Protein 4U1P (pdb70)

CATH classification: 3.30.505.10

B-factor: mean 24.25, std 16.2, range [8.23, 128.79]

Radius of gyration: 13.61 Å; Cα contacts (8 Å, |Δi|>4): 224; chains: 2; bounding box: 39×30×34 Å

Solvent-accessible surface area: 7155 Å² total

Structure (mmCIF, N/CA/C/O backbone):
data_4U1P
#
_entry.id   4U1P
#
_cell.length_a   39.248
_cell.length_b   39.248
_cell.length_c   145.199
_cell.angle_alpha   90.00
_cell.angle_beta   90.00
_cell.angle_gamma   90.00
#
_symmetry.space_group_name_H-M   'P 43 21 2'
#
loop_
_entity.id
_entity.type
_entity.pdbx_description
1 polymer 'Tyrosine-protein kinase Fyn'
2 polymer 'Middle T antigen'
3 non-polymer 'POLYETHYLENE GLYCOL (N=34)'
4 non-polymer 'SODIUM ION'
5 water water
#
loop_
_atom_site.group_PDB
_atom_site.id
_atom_site.type_symbol
_atom_site.label_atom_id
_atom_site.label_alt_id
_atom_site.label_comp_id
_atom_site.label_asym_id
_atom_site.label_entity_id
_atom_site.label_seq_id
_atom_site.pdbx_PDB_ins_code
_atom_site.Cartn_x
_atom_site.Cartn_y
_atom_site.Cartn_z
_atom_site.occupancy
_atom_site.B_iso_or_equiv
_atom_site.auth_seq_id
_atom_site.auth_comp_id
_atom_site.auth_asym_id
_atom_site.auth_atom_id
_atom_site.pdbx_PDB_model_num
ATOM 1 N N . HIS A 1 9 ? 35.525 5.172 42.392 0.50 30.10 9 HIS A N 1
ATOM 2 C CA . HIS A 1 9 ? 34.419 5.216 43.347 0.50 27.58 9 HIS A CA 1
ATOM 3 C C . HIS A 1 9 ? 33.043 5.082 42.689 0.50 27.54 9 HIS A C 1
ATOM 4 O O . HIS A 1 9 ? 32.606 5.987 41.987 0.50 21.10 9 HIS A O 1
ATOM 11 N N . HIS A 1 10 ? 32.345 3.974 42.928 0.50 29.43 10 HIS A N 1
ATOM 12 C CA . HIS A 1 10 ? 30.998 3.839 42.377 0.50 32.57 10 HIS A CA 1
ATOM 13 C C . HIS A 1 10 ? 30.018 4.730 43.130 0.50 35.04 10 HIS A C 1
ATOM 14 O O . HIS A 1 10 ? 29.884 4.628 44.351 0.50 46.90 10 HIS A O 1
ATOM 21 N N . SER A 1 11 ? 29.335 5.611 42.405 0.50 32.82 11 SER A N 1
ATOM 22 C CA . SER A 1 11 ? 28.302 6.449 43.009 0.50 34.56 11 SER A CA 1
ATOM 23 C C . SER A 1 11 ? 26.924 5.797 42.886 0.50 29.65 11 SER A C 1
ATOM 24 O O . SER A 1 11 ? 26.567 5.289 41.825 0.50 39.43 11 SER A O 1
ATOM 25 N N . SER A 1 12 ? 26.154 5.815 43.972 1.00 67.88 12 SER A N 1
ATOM 26 C CA . SER A 1 12 ? 24.812 5.233 43.982 1.00 61.24 12 SER A CA 1
ATOM 27 C C . SER A 1 12 ? 23.853 6.061 44.834 1.00 58.02 12 SER A C 1
ATOM 28 O O . SER A 1 12 ? 23.949 7.287 44.881 1.00 90.83 12 SER A O 1
ATOM 29 N N . MET A 1 21 ? 19.580 6.240 47.368 1.00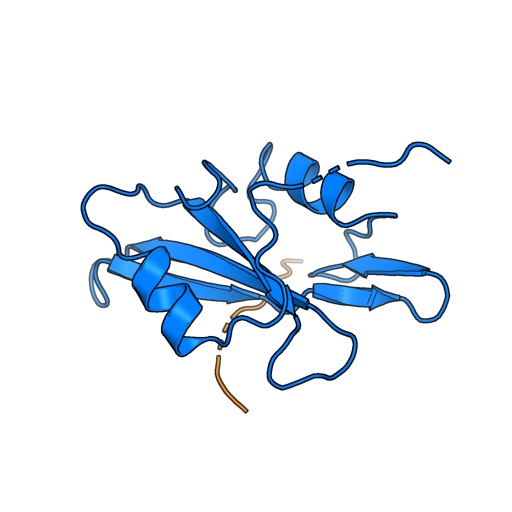 56.85 21 MET A N 1
ATOM 30 C CA . MET A 1 21 ? 19.047 4.999 47.920 1.00 41.56 21 MET A CA 1
ATOM 31 C C . MET A 1 21 ? 17.626 5.203 48.451 1.00 45.84 21 MET A C 1
ATOM 32 O O . MET A 1 21 ? 17.381 6.141 49.208 1.00 27.94 21 MET A O 1
ATOM 37 N N . GLU A 1 22 ? 16.704 4.321 48.054 1.00 25.90 22 GLU A N 1
ATOM 38 C CA . GLU A 1 22 ? 15.289 4.427 48.404 1.00 26.57 22 GLU A CA 1
ATOM 39 C C . GLU A 1 22 ? 15.086 4.487 49.909 1.00 24.15 22 GLU A C 1
ATOM 40 O O . GLU A 1 22 ? 14.163 5.135 50.398 1.00 26.93 22 GLU A O 1
ATOM 42 N N . TRP A 1 23 ? 15.977 3.834 50.649 1.00 18.49 23 TRP A N 1
ATOM 43 C CA . TRP A 1 23 ? 15.837 3.783 52.092 1.00 15.63 23 TRP A CA 1
ATOM 44 C C . TRP A 1 23 ? 16.481 4.969 52.809 1.00 12.67 23 TRP A C 1
ATOM 45 O O . TRP A 1 23 ? 16.325 5.067 54.018 1.00 12.79 23 TRP A O 1
ATOM 56 N N . TYR A 1 24 ? 17.156 5.860 52.081 1.00 14.31 24 TYR A N 1
ATOM 57 C CA . TYR A 1 24 ? 17.807 6.982 52.770 1.00 13.45 24 TYR A CA 1
ATOM 58 C C . TYR A 1 24 ? 16.947 8.255 52.724 1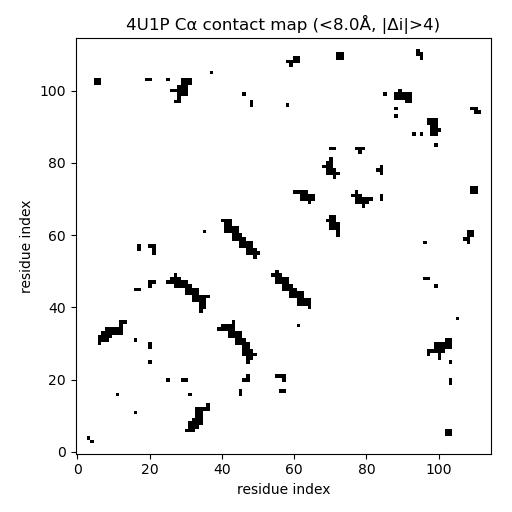.00 13.41 24 TYR A C 1
ATOM 59 O O . TYR A 1 24 ? 16.609 8.728 51.639 1.00 17.49 24 TYR A O 1
ATOM 68 N N . PHE A 1 25 ? 16.622 8.809 53.889 1.00 12.61 25 PHE A N 1
ATOM 69 C CA . PHE A 1 25 ? 15.663 9.911 53.997 1.00 13.04 25 PHE A CA 1
ATOM 70 C C . PHE A 1 25 ? 16.289 11.195 54.530 1.00 13.31 25 PHE A C 1
ATOM 71 O O . PHE A 1 25 ? 15.570 12.149 54.835 1.00 15.10 25 PHE A O 1
ATOM 79 N N . GLY A 1 26 ? 17.607 11.260 54.622 1.00 12.77 26 GLY A N 1
ATOM 80 C CA . GLY A 1 26 ? 18.243 12.532 54.925 1.00 13.31 26 GLY A CA 1
ATOM 81 C C . GLY A 1 26 ? 17.836 13.135 56.248 1.00 13.37 26 GLY A C 1
ATOM 82 O O . GLY A 1 26 ? 17.806 12.443 57.280 1.00 13.74 26 GLY A O 1
ATOM 83 N N . LYS A 1 27 ? 17.531 14.421 56.217 1.00 13.83 27 LYS A N 1
ATOM 84 C CA . LYS A 1 27 ? 17.103 15.163 57.403 1.00 17.01 27 LYS A CA 1
ATOM 85 C C . LYS A 1 27 ? 15.626 14.950 57.620 1.00 18.03 27 LYS A C 1
ATOM 86 O O . LYS A 1 27 ? 14.778 15.728 57.220 1.00 23.48 27 LYS A O 1
ATOM 92 N N . LEU A 1 28 ? 15.336 13.831 58.218 1.00 16.33 28 LEU A N 1
ATOM 93 C CA . LEU A 1 28 ? 14.012 13.444 58.605 1.00 18.23 28 LEU A CA 1
ATOM 94 C C . LEU A 1 28 ? 14.160 13.192 60.102 1.00 16.36 28 LEU A C 1
ATOM 95 O O . LEU A 1 28 ? 15.026 12.413 60.534 1.00 18.70 28 LEU A O 1
ATOM 100 N N . GLY A 1 29 ? 13.333 13.819 60.887 1.00 19.54 29 GLY A N 1
ATOM 101 C CA . GLY A 1 29 ? 13.339 13.618 62.301 1.00 17.36 29 GLY A CA 1
ATOM 102 C C . GLY A 1 29 ? 12.697 12.295 62.652 1.00 14.26 29 GLY A C 1
ATOM 103 O O . GLY A 1 29 ? 12.048 11.595 61.843 1.00 14.18 29 GLY A O 1
ATOM 104 N N . ARG A 1 30 ? 12.834 11.990 63.920 1.00 13.49 30 ARG A N 1
ATOM 105 C CA . ARG A 1 30 ? 12.291 10.759 64.458 1.00 14.35 30 ARG A CA 1
ATOM 106 C C . ARG A 1 30 ? 10.765 10.696 64.282 1.00 13.93 30 ARG A C 1
ATOM 107 O O . ARG A 1 30 ? 10.220 9.685 63.858 1.00 14.41 30 ARG A O 1
ATOM 115 N N . LYS A 1 31 ? 10.075 11.787 64.592 1.00 15.94 31 LYS A N 1
ATOM 116 C CA . LYS A 1 31 ? 8.614 11.776 64.563 1.00 18.36 31 LYS A CA 1
ATOM 117 C C . LYS A 1 31 ? 8.092 11.521 63.147 1.00 14.50 31 LYS A C 1
ATOM 118 O O . LYS A 1 31 ? 7.185 10.694 62.940 1.00 14.73 31 LYS A O 1
ATOM 120 N N . ASP A 1 32 ? 8.662 12.196 62.161 1.00 14.46 32 ASP A N 1
ATOM 121 C CA . ASP A 1 32 ? 8.196 12.041 60.801 1.00 16.51 32 ASP A CA 1
ATOM 122 C C . ASP A 1 32 ? 8.645 10.692 60.241 1.00 12.98 32 ASP A C 1
ATOM 123 O O . ASP A 1 32 ? 7.904 10.118 59.440 1.00 13.84 32 ASP A O 1
ATOM 128 N N . ALA A 1 33 ? 9.781 10.146 60.705 1.00 12.62 33 ALA A N 1
ATOM 129 C CA . ALA A 1 33 ? 10.180 8.792 60.339 1.00 11.79 33 ALA A CA 1
ATOM 130 C C . ALA A 1 33 ? 9.121 7.791 60.790 1.00 11.08 33 ALA A C 1
ATOM 131 O O . ALA A 1 33 ? 8.706 6.924 60.022 1.00 11.91 33 ALA A O 1
ATOM 133 N N . GLU A 1 34 ? 8.648 7.941 62.019 1.00 11.55 34 GLU A N 1
ATOM 134 C CA . GLU A 1 34 ? 7.641 7.013 62.536 1.00 11.61 34 GLU A CA 1
ATOM 135 C C . GLU A 1 34 ? 6.347 7.118 61.744 1.00 12.09 34 GLU A C 1
ATOM 136 O O . GLU A 1 34 ? 5.735 6.092 61.425 1.00 12.94 34 GLU A O 1
ATOM 142 N N . ARG A 1 35 ? 5.936 8.329 61.375 1.00 12.91 3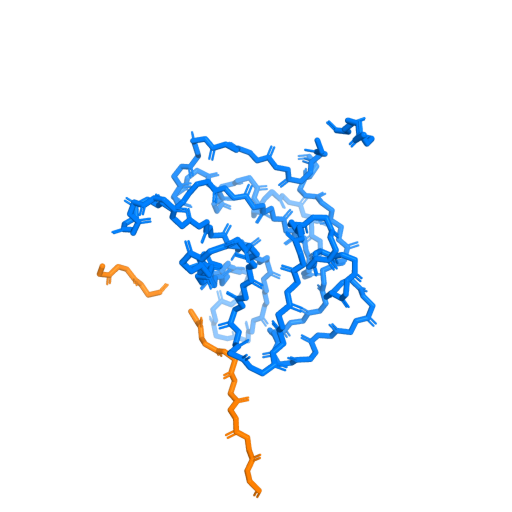5 ARG A N 1
ATOM 143 C CA . ARG A 1 35 ? 4.715 8.487 60.581 1.00 13.60 35 ARG A CA 1
ATOM 144 C C . ARG A 1 35 ? 4.845 7.755 59.248 1.00 13.99 35 ARG A C 1
ATOM 145 O O . ARG A 1 35 ? 3.885 7.125 58.805 1.00 15.29 35 ARG A O 1
ATOM 153 N N . GLN A 1 36 ? 5.995 7.809 58.595 1.00 14.10 36 GLN A N 1
ATOM 154 C CA . GLN A 1 36 ? 6.091 7.132 57.299 1.00 15.24 36 GLN A CA 1
ATOM 155 C C . GLN A 1 36 ? 6.133 5.598 57.474 1.00 12.45 36 GLN A C 1
ATOM 156 O O . GLN A 1 36 ? 5.472 4.866 56.723 1.00 13.87 36 GLN A O 1
ATOM 162 N N . LEU A 1 37 ? 6.838 5.099 58.469 1.00 11.32 37 LEU A N 1
ATOM 163 C CA . LEU A 1 37 ? 6.944 3.662 58.675 1.00 11.35 37 LEU A CA 1
ATOM 164 C C . LEU A 1 37 ? 5.619 3.050 59.113 1.00 12.01 37 LEU A C 1
ATOM 165 O O . LEU A 1 37 ? 5.345 1.869 58.810 1.00 12.14 37 LEU A O 1
ATOM 170 N N . LEU A 1 38 ? 4.830 3.800 59.873 1.00 11.33 38 LEU A N 1
ATOM 171 C CA . LEU A 1 38 ? 3.583 3.259 60.436 1.00 10.66 38 LEU A CA 1
ATOM 172 C C . LEU A 1 38 ? 2.400 3.423 59.480 1.00 12.57 38 LEU A C 1
ATOM 173 O O . LEU A 1 38 ? 1.275 3.187 59.866 1.00 14.41 38 LEU A O 1
ATOM 178 N N . SER A 1 39 ? 2.692 3.773 58.221 1.00 13.25 39 SER A N 1
ATOM 179 C CA A SER A 1 39 ? 1.721 3.671 57.116 0.60 23.03 39 SER A CA 1
ATOM 180 C CA B SER A 1 39 ? 1.674 3.709 57.172 0.40 11.10 39 SER A CA 1
ATOM 181 C C . SER A 1 39 ? 0.997 2.326 57.154 1.00 13.56 39 SER A C 1
ATOM 182 O O . SER A 1 39 ? 1.623 1.298 57.417 1.00 13.85 39 SER A O 1
ATOM 187 N N . PHE A 1 40 ? -0.283 2.298 56.836 1.00 14.16 40 PHE A N 1
ATOM 188 C CA . PHE A 1 40 ? -1.036 1.047 56.912 1.00 14.21 40 PHE A CA 1
ATOM 189 C C . PHE A 1 40 ? -0.443 -0.041 56.030 1.00 16.78 40 PHE A C 1
ATOM 190 O O . PHE A 1 40 ? -0.160 0.180 54.865 1.00 15.35 40 PHE A O 1
ATOM 198 N N . GLY A 1 41 ? -0.274 -1.231 56.600 1.00 14.00 41 GLY A N 1
ATOM 199 C CA . GLY A 1 41 ? 0.059 -2.393 55.785 1.00 17.28 41 GLY A CA 1
ATOM 200 C C . GLY A 1 41 ? 1.551 -2.671 55.656 1.00 13.11 41 GLY A C 1
ATOM 201 O O . GLY A 1 41 ? 1.918 -3.741 55.134 1.00 15.81 41 GLY A O 1
ATOM 202 N N . ASN A 1 42 ? 2.411 -1.769 56.084 1.00 11.85 42 ASN A N 1
ATOM 203 C CA . ASN A 1 42 ? 3.849 -2.023 56.028 1.00 11.65 42 ASN A CA 1
ATOM 204 C C . ASN A 1 42 ? 4.195 -3.128 57.016 1.00 12.42 42 ASN A C 1
ATOM 205 O O . ASN A 1 42 ? 3.756 -3.117 58.153 1.00 13.67 42 ASN A O 1
ATOM 210 N N . PRO A 1 43 ? 4.983 -4.123 56.598 1.00 12.01 43 PRO A N 1
ATOM 211 C CA . PRO A 1 43 ? 5.297 -5.209 57.527 1.00 13.64 43 PRO A CA 1
ATOM 212 C C . PRO A 1 43 ? 6.329 -4.825 58.562 1.00 11.79 43 PRO A C 1
ATOM 213 O 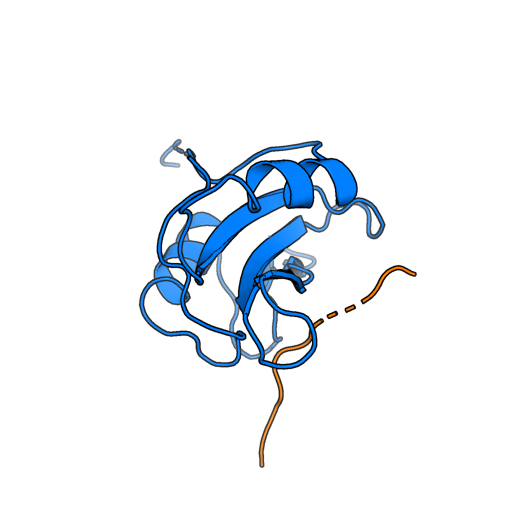O . PRO A 1 43 ? 7.056 -3.818 58.437 1.00 10.71 43 PRO A O 1
ATOM 217 N N . ARG A 1 44 ? 6.393 -5.615 59.616 1.00 12.25 44 ARG A N 1
ATOM 218 C CA A ARG A 1 44 ? 7.566 -5.602 60.465 0.70 10.08 44 ARG A CA 1
ATOM 219 C CA B ARG A 1 44 ? 7.582 -5.631 60.470 0.30 14.08 44 ARG A CA 1
ATOM 220 C C . ARG A 1 44 ? 8.830 -5.695 59.596 1.00 11.75 44 ARG A C 1
ATOM 221 O O . ARG A 1 44 ? 8.880 -6.479 58.632 1.00 12.91 44 ARG A O 1
ATOM 236 N N . GLY A 1 45 ? 9.825 -4.878 59.915 1.00 10.45 45 GLY A N 1
ATOM 237 C CA . GLY A 1 45 ? 11.046 -4.846 59.126 1.00 10.97 45 GLY A CA 1
ATOM 238 C C . GLY A 1 45 ? 11.035 -3.821 58.023 1.00 10.63 45 GLY A C 1
ATOM 239 O O . GLY A 1 45 ? 12.046 -3.665 57.325 1.00 11.07 45 GLY A O 1
ATOM 240 N N . THR A 1 46 ? 9.954 -3.065 57.842 1.00 10.02 46 THR A N 1
ATOM 241 C CA . THR A 1 46 ? 9.992 -1.873 56.990 1.00 9.13 46 THR A CA 1
ATOM 242 C C . THR A 1 46 ? 10.960 -0.908 57.652 1.00 10.88 46 THR A C 1
ATOM 243 O O . THR A 1 46 ? 10.930 -0.760 58.888 1.00 10.00 46 THR A O 1
ATOM 247 N N . PHE A 1 47 ? 11.818 -0.254 56.881 1.00 9.90 47 PHE A N 1
ATOM 248 C CA . PHE A 1 47 ? 12.905 0.521 57.517 1.00 9.07 47 PHE A CA 1
ATOM 249 C C . PHE A 1 47 ? 13.326 1.720 56.722 1.00 9.26 47 PHE A C 1
ATOM 250 O O . PHE A 1 47 ? 13.049 1.828 55.507 1.00 10.17 47 PHE A O 1
ATOM 258 N N . LEU A 1 48 ? 14.053 2.605 57.386 1.00 9.30 48 LEU A N 1
ATOM 259 C CA . LEU A 1 48 ? 14.706 3.709 56.690 1.00 9.52 48 LEU A CA 1
ATOM 260 C C . LEU A 1 48 ? 15.923 4.132 57.512 1.00 9.65 48 LEU A C 1
ATOM 261 O O . LEU A 1 48 ? 16.031 3.817 58.709 1.00 9.17 48 LEU A O 1
ATOM 266 N N . ILE A 1 49 ? 16.827 4.813 56.840 1.00 9.63 49 ILE A N 1
ATOM 267 C CA . ILE A 1 49 ? 17.955 5.461 57.515 1.00 10.01 49 ILE A CA 1
ATOM 268 C C . ILE A 1 49 ? 17.864 6.957 57.291 1.00 9.38 49 ILE A C 1
ATOM 269 O O . ILE A 1 49 ? 17.435 7.421 56.219 1.00 10.97 49 ILE A O 1
ATOM 274 N N . ARG A 1 50 ? 18.178 7.719 58.331 1.00 9.85 50 ARG A N 1
ATOM 275 C CA . ARG A 1 50 ? 18.090 9.167 58.318 1.00 10.51 50 ARG A CA 1
ATOM 276 C C . ARG A 1 50 ? 19.277 9.733 59.082 1.00 12.09 50 ARG A C 1
ATOM 277 O O . ARG A 1 50 ? 19.952 8.982 59.825 1.00 11.50 50 ARG A O 1
ATOM 285 N N . GLU A 1 51 ? 19.589 11.010 58.909 1.00 10.99 51 GLU A N 1
ATOM 286 C CA . GLU A 1 51 ? 20.554 11.671 59.775 1.00 12.31 51 GLU A CA 1
ATOM 287 C C . GLU A 1 51 ? 20.095 11.519 61.220 1.00 14.09 51 GLU A C 1
ATOM 288 O O . GLU A 1 51 ? 18.898 11.562 61.521 1.00 15.23 51 GLU A O 1
ATOM 294 N N . SER A 1 52 ? 21.039 11.354 62.136 1.00 14.39 52 SER A N 1
ATOM 295 C CA . SER A 1 52 ? 20.678 11.390 63.553 1.00 16.92 52 SER A CA 1
ATOM 296 C C . SER A 1 52 ? 20.186 12.764 63.977 1.00 15.87 52 SER A C 1
ATOM 297 O O . SER A 1 52 ? 20.801 13.769 63.643 1.00 19.37 52 SER A O 1
ATOM 300 N N . GLU A 1 53 ? 19.085 12.790 64.718 1.00 16.99 53 GLU A N 1
ATOM 301 C CA . GLU A 1 53 ? 18.536 14.037 65.201 1.00 19.80 53 GLU A CA 1
ATOM 302 C C . GLU A 1 53 ? 19.266 14.470 66.464 1.00 22.52 53 GLU A C 1
ATOM 303 O O . GLU A 1 53 ? 19.347 15.674 66.746 1.00 29.86 53 GLU A O 1
ATOM 309 N N . THR A 1 54 ? 19.858 13.533 67.206 1.00 24.33 54 THR A N 1
ATOM 310 C CA . THR A 1 54 ? 20.487 13.912 68.476 1.00 30.20 54 THR A CA 1
ATOM 311 C C . THR A 1 54 ? 22.009 13.641 68.608 1.00 28.95 54 THR A C 1
ATOM 312 O O . THR A 1 54 ? 22.649 14.180 69.510 1.00 34.03 54 THR A O 1
ATOM 316 N N . THR A 1 55 ? 22.613 12.871 67.711 1.00 29.05 55 THR A N 1
ATOM 317 C CA . THR A 1 55 ? 24.070 12.776 67.668 1.00 33.13 55 THR A CA 1
ATOM 318 C C . THR A 1 55 ? 24.569 13.277 66.319 1.00 32.60 55 THR A C 1
ATOM 319 O O . THR A 1 55 ? 24.479 12.565 65.322 1.00 29.32 55 THR A O 1
ATOM 323 N N . LYS A 1 56 ? 25.080 14.500 66.275 1.00 40.09 56 LYS A N 1
ATOM 324 C CA . LYS A 1 56 ? 25.465 15.085 64.998 1.00 30.89 56 LYS A CA 1
ATOM 325 C C . LYS A 1 56 ? 26.515 14.236 64.300 1.00 37.09 56 LYS A C 1
ATOM 326 O O . LYS A 1 56 ? 27.467 13.769 64.928 1.00 32.53 56 LYS A O 1
ATOM 327 N N . GLY A 1 57 ? 26.317 14.009 63.004 1.00 33.59 57 GLY A N 1
ATOM 328 C CA . GLY A 1 57 ? 27.275 13.260 62.210 1.00 47.89 57 GLY A CA 1
ATOM 329 C C . GLY A 1 57 ? 26.990 11.771 62.171 1.00 40.40 57 GLY A C 1
ATOM 330 O O . GLY A 1 57 ? 27.537 11.042 61.343 1.00 36.58 57 GLY A O 1
ATOM 331 N N . ALA A 1 58 ? 26.135 11.308 63.072 1.00 25.42 58 ALA A N 1
ATOM 332 C CA . ALA A 1 58 ? 25.758 9.907 63.076 1.00 21.46 58 ALA A CA 1
ATOM 333 C C . ALA A 1 58 ? 24.455 9.744 62.288 1.00 18.27 58 ALA A C 1
ATOM 334 O O . ALA A 1 58 ? 23.895 10.710 61.779 1.00 18.50 58 ALA A O 1
ATOM 336 N N . TYR A 1 59 ? 23.997 8.512 62.157 1.00 14.74 59 TYR A N 1
ATOM 337 C CA . TYR A 1 59 ? 22.760 8.213 61.468 1.00 12.24 59 TYR A CA 1
ATOM 338 C C . TYR A 1 59 ? 21.860 7.446 62.392 1.00 11.62 59 TYR A C 1
ATOM 339 O O . TYR A 1 59 ? 22.304 6.957 63.434 1.00 13.16 59 TYR A O 1
ATOM 348 N N . SER A 1 60 ? 20.596 7.356 62.025 1.00 10.36 60 SER A N 1
ATOM 349 C CA . SER A 1 60 ? 19.608 6.552 62.761 1.00 10.28 60 SER A CA 1
ATOM 350 C C . SER A 1 60 ? 18.956 5.584 61.815 1.00 10.62 60 SER A C 1
ATOM 351 O O . SER A 1 60 ? 18.532 5.945 60.713 1.00 10.44 60 SER A O 1
ATOM 354 N N . LEU A 1 61 ? 18.877 4.333 62.252 1.00 9.58 61 LEU A N 1
ATOM 355 C CA . LEU A 1 61 ? 18.119 3.282 61.567 1.00 8.86 61 LEU A CA 1
ATOM 356 C C . LEU A 1 61 ? 16.778 3.111 62.266 1.00 9.75 61 LEU A C 1
ATOM 357 O O . LEU A 1 61 ? 16.741 2.790 63.472 1.00 10.96 61 LEU A O 1
ATOM 362 N N . SER A 1 62 ? 15.689 3.341 61.537 1.00 8.41 62 SER A N 1
ATOM 363 C CA . SER A 1 62 ? 14.333 3.285 62.088 1.00 8.23 62 SER A CA 1
ATOM 364 C C . SER A 1 62 ? 13.636 2.094 61.472 1.00 8.88 62 SER A C 1
ATOM 365 O O . SER A 1 62 ? 13.563 1.969 60.244 1.00 9.44 62 SER A O 1
ATOM 368 N N . ILE A 1 63 ? 13.121 1.216 62.322 1.00 9.17 63 ILE A N 1
ATOM 369 C CA . ILE A 1 63 ? 12.562 -0.071 61.883 1.00 9.64 63 ILE A CA 1
ATOM 370 C C . ILE A 1 63 ? 11.183 -0.279 62.477 1.00 8.97 63 ILE A C 1
ATOM 371 O O . ILE A 1 63 ? 10.986 -0.135 63.673 1.00 9.74 63 ILE A O 1
ATOM 376 N N . ARG A 1 64 ? 10.211 -0.612 61.630 1.00 8.52 64 ARG A N 1
ATOM 377 C CA . ARG A 1 64 ? 8.895 -0.994 62.120 1.00 9.76 64 ARG A CA 1
ATOM 378 C C . ARG A 1 64 ? 8.927 -2.352 62.816 1.00 11.00 64 ARG A C 1
ATOM 379 O O . ARG A 1 64 ? 9.481 -3.317 62.275 1.00 10.49 64 ARG A O 1
ATOM 387 N N . ASP A 1 65 ? 8.367 -2.421 64.018 1.00 10.94 65 ASP A N 1
ATOM 388 C CA . ASP A 1 65 ? 8.282 -3.677 64.745 1.00 12.19 65 ASP A CA 1
ATOM 389 C C . ASP A 1 65 ? 6.876 -3.870 65.297 1.00 13.26 65 ASP A C 1
ATOM 390 O O . ASP A 1 65 ? 6.003 -3.028 65.121 1.00 13.96 65 ASP A O 1
ATOM 395 N N . TRP A 1 66 ? 6.674 -4.983 65.988 1.00 14.87 66 TRP A N 1
ATOM 396 C CA . TRP A 1 66 ? 5.417 -5.260 66.648 1.00 16.36 66 TRP A CA 1
ATOM 397 C C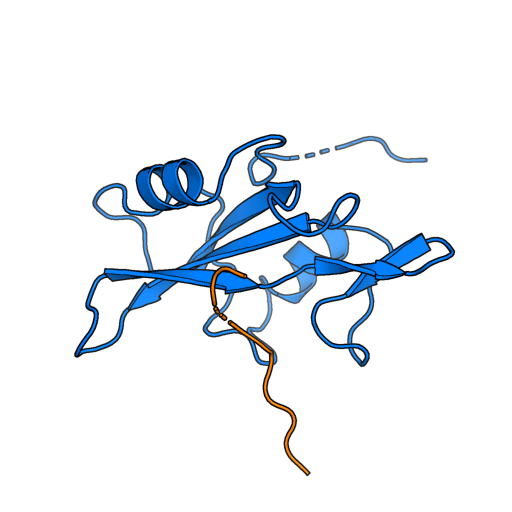 . TRP A 1 66 ? 5.721 -6.064 67.899 1.00 18.44 66 TRP A C 1
ATOM 398 O O . TRP A 1 66 ? 6.602 -6.932 67.877 1.00 21.02 66 TRP A O 1
ATOM 409 N N . ASP A 1 67 ? 5.025 -5.760 68.999 1.00 19.03 67 ASP A N 1
ATOM 410 C CA . ASP A 1 67 ? 4.925 -6.677 70.137 1.00 22.10 67 ASP A CA 1
ATOM 411 C C . ASP A 1 67 ? 3.519 -6.568 70.710 1.00 20.49 67 ASP A C 1
ATOM 412 O O . ASP A 1 67 ? 2.749 -5.688 70.315 1.00 21.88 67 ASP A O 1
ATOM 417 N N . ASP A 1 68 ? 3.169 -7.458 71.634 1.00 23.32 68 ASP A N 1
ATOM 418 C CA . ASP A 1 68 ? 1.773 -7.570 72.047 1.00 23.39 68 ASP A CA 1
ATOM 419 C C . ASP A 1 68 ? 1.319 -6.340 72.826 1.00 30.25 68 ASP A C 1
ATOM 420 O O . ASP A 1 68 ? 0.141 -5.976 72.801 1.00 37.99 68 ASP A O 1
ATOM 425 N N . MET A 1 69 ? 2.262 -5.689 73.492 1.00 28.54 69 MET A N 1
ATOM 426 C CA . MET A 1 69 ? 1.940 -4.558 74.343 1.00 33.69 69 MET A CA 1
ATOM 427 C C . MET A 1 69 ? 1.852 -3.268 73.538 1.00 31.42 69 MET A C 1
ATOM 428 O O . MET A 1 69 ? 0.836 -2.562 73.568 1.00 32.06 69 MET A O 1
ATOM 433 N N . LYS A 1 70 ? 2.917 -2.979 72.807 1.00 26.88 70 LYS A N 1
ATOM 434 C CA . LYS A 1 70 ? 3.008 -1.728 72.072 1.00 24.00 70 LYS A CA 1
ATOM 435 C C . LYS A 1 70 ? 2.216 -1.777 70.771 1.00 32.49 70 LYS A C 1
ATOM 436 O O . LYS A 1 70 ? 1.850 -0.739 70.223 1.00 30.92 70 LYS A O 1
ATOM 441 N N . GLY A 1 71 ? 1.930 -2.980 70.286 1.00 21.95 71 GLY A N 1
ATOM 442 C CA . GLY A 1 71 ? 1.372 -3.123 68.951 1.00 20.58 71 GLY A CA 1
ATOM 443 C C . GLY A 1 71 ? 2.392 -2.676 67.914 1.00 17.13 71 GLY A C 1
ATOM 444 O O . GLY A 1 71 ? 3.613 -2.870 68.075 1.00 17.31 71 GLY A O 1
ATOM 445 N N . ASP A 1 72 ? 1.895 -2.116 66.822 1.00 16.46 72 ASP A N 1
ATOM 446 C CA . ASP A 1 72 ? 2.755 -1.566 65.766 1.00 16.11 72 ASP A CA 1
ATOM 447 C C . ASP A 1 72 ? 3.520 -0.366 66.284 1.00 16.10 72 ASP A C 1
ATOM 448 O O . ASP A 1 72 ? 2.916 0.586 66.787 1.00 16.97 72 ASP A O 1
ATOM 453 N N . HIS A 1 73 ? 4.840 -0.392 66.165 1.00 13.51 73 HIS A N 1
ATOM 454 C CA . HIS A 1 73 ? 5.639 0.724 66.654 1.00 11.98 73 HIS A CA 1
ATOM 455 C C . HIS A 1 73 ? 6.951 0.754 65.898 1.00 11.74 73 HIS A C 1
ATOM 456 O O . HIS A 1 73 ? 7.188 -0.087 65.016 1.00 12.72 73 HIS A O 1
ATOM 463 N N . VAL A 1 74 ? 7.805 1.700 66.233 1.00 10.47 74 VAL A N 1
ATOM 464 C CA . VAL A 1 74 ? 9.092 1.846 65.577 1.00 10.22 74 VAL A CA 1
ATOM 465 C C . VAL A 1 74 ? 10.205 1.796 66.613 1.00 12.26 74 VAL A C 1
ATOM 466 O O . VAL A 1 74 ? 10.138 2.424 67.670 1.00 14.65 74 VAL A O 1
ATOM 470 N N . LYS A 1 75 ? 11.234 1.023 66.299 1.00 10.71 75 LYS A N 1
ATOM 471 C CA . LYS A 1 75 ? 12.478 0.999 67.059 1.00 10.04 75 LYS A CA 1
ATOM 472 C C . LYS A 1 75 ? 13.568 1.758 66.309 1.00 10.12 75 LYS A C 1
ATOM 473 O O . LYS A 1 75 ? 13.665 1.684 65.073 1.00 12.14 75 LYS A O 1
ATOM 479 N N . HIS A 1 76 ? 14.375 2.522 67.031 1.00 10.03 76 HIS A N 1
ATOM 480 C CA . HIS A 1 76 ? 15.443 3.310 66.428 1.00 9.47 76 HIS A CA 1
ATOM 481 C C . HIS A 1 76 ? 16.777 2.858 66.972 1.00 9.50 76 HIS A C 1
ATOM 482 O O . HIS A 1 76 ? 16.938 2.728 68.193 1.00 11.03 76 HIS A O 1
ATOM 489 N N . TYR A 1 77 ? 17.736 2.666 66.074 1.00 9.67 77 TYR A N 1
ATOM 490 C CA . TYR A 1 77 ? 19.108 2.286 66.418 1.00 8.85 77 TYR A CA 1
ATOM 491 C C . TYR A 1 77 ? 20.070 3.363 65.968 1.00 9.61 77 TYR A C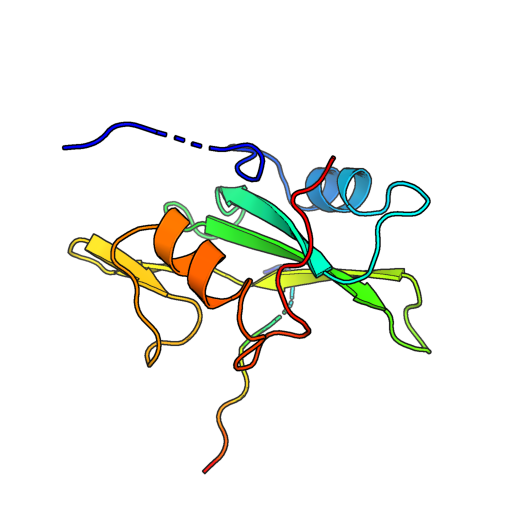 1
ATOM 492 O O . TYR A 1 77 ? 19.920 3.938 64.862 1.00 10.76 77 TYR A O 1
ATOM 501 N N . LYS A 1 78 ? 21.069 3.659 66.779 1.00 10.01 78 LYS A N 1
ATOM 502 C CA A LYS A 1 78 ? 22.115 4.593 66.371 0.70 9.19 78 LYS A CA 1
ATOM 503 C CA B LYS A 1 78 ? 22.135 4.575 66.385 0.30 13.07 78 LYS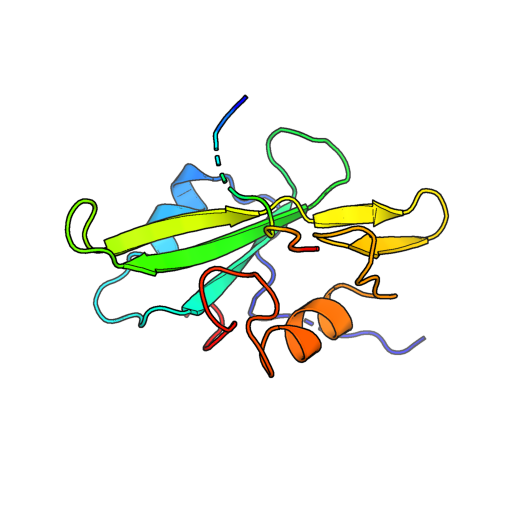 A CA 1
ATOM 504 C C . LYS A 1 78 ? 23.110 3.885 65.456 1.00 11.75 78 LYS A C 1
ATOM 505 O O . LYS A 1 78 ? 23.692 2.841 65.816 1.00 12.26 78 LYS A O 1
ATOM 516 N N . ILE A 1 79 ? 23.307 4.438 64.271 1.00 9.98 79 ILE A N 1
ATOM 517 C CA . ILE A 1 79 ? 24.426 4.041 63.407 1.00 10.68 79 ILE A CA 1
ATOM 518 C C . ILE A 1 79 ? 25.560 5.011 63.666 1.00 11.52 79 ILE A C 1
ATOM 519 O O . ILE A 1 79 ? 25.515 6.177 63.269 1.00 12.29 79 ILE A O 1
ATOM 524 N N . ARG A 1 80 ? 26.561 4.529 64.379 1.00 10.85 80 ARG A N 1
ATOM 525 C CA . ARG A 1 80 ? 27.720 5.335 64.712 1.00 13.48 80 ARG A CA 1
ATOM 526 C C . ARG A 1 80 ? 28.689 5.385 63.554 1.00 12.10 80 ARG A C 1
ATOM 527 O O . ARG A 1 80 ? 28.783 4.447 62.767 1.00 12.07 80 ARG A O 1
ATOM 535 N N . LYS A 1 81 ? 29.383 6.503 63.455 1.00 13.98 81 LYS A N 1
ATOM 536 C CA . LYS A 1 81 ? 30.470 6.672 62.492 1.00 15.09 81 LYS A CA 1
ATOM 537 C C . LYS A 1 81 ? 31.818 6.355 63.132 1.00 17.66 81 LYS A C 1
ATOM 538 O O . LYS A 1 81 ? 32.154 6.886 64.202 1.00 18.00 81 LYS A O 1
ATOM 544 N N . LEU A 1 82 ? 32.599 5.481 62.497 1.00 13.51 82 LEU A N 1
ATOM 545 C CA . LEU A 1 82 ? 33.971 5.271 62.900 1.00 14.86 82 LEU A CA 1
ATOM 546 C C . LEU A 1 82 ? 34.772 6.540 62.625 1.00 15.92 82 LEU A C 1
ATOM 547 O O . LEU A 1 82 ? 34.578 7.201 61.592 1.00 14.92 82 LEU A O 1
ATOM 552 N N . ASP A 1 83 ? 35.680 6.888 63.534 1.00 15.72 83 ASP A N 1
ATOM 553 C CA . ASP A 1 83 ? 36.391 8.162 63.427 1.00 16.92 83 ASP A CA 1
ATOM 554 C C . ASP A 1 83 ? 37.072 8.325 62.052 1.00 17.78 83 ASP A C 1
ATOM 555 O O . ASP A 1 83 ? 37.128 9.402 61.483 1.00 20.53 83 ASP A O 1
ATOM 560 N N . ASN A 1 84 ? 37.594 7.224 61.517 1.00 16.30 84 ASN A N 1
ATOM 561 C CA . ASN A 1 84 ? 38.362 7.313 60.286 1.00 16.88 84 ASN A CA 1
ATOM 562 C C . ASN A 1 84 ? 37.699 6.659 59.096 1.00 15.93 84 ASN A C 1
ATOM 563 O O . ASN A 1 84 ? 38.341 6.386 58.075 1.00 16.42 84 ASN A O 1
ATOM 568 N N . GLY A 1 85 ? 36.406 6.454 59.229 1.00 14.80 85 GLY A N 1
ATOM 569 C CA . GLY A 1 85 ? 35.579 6.023 58.120 1.00 14.94 85 GLY A CA 1
ATOM 570 C C . GLY A 1 85 ? 34.905 4.692 58.373 1.00 13.93 85 GLY A C 1
ATOM 571 O O . GLY A 1 85 ? 35.529 3.748 58.867 1.00 13.11 85 GLY A O 1
ATOM 572 N N . GLY A 1 86 ? 33.622 4.605 58.048 1.00 12.16 86 GLY A N 1
ATOM 573 C CA . GLY A 1 86 ? 32.832 3.385 58.236 1.00 12.51 86 GLY A CA 1
ATOM 574 C C . GLY A 1 86 ? 31.801 3.530 59.321 1.00 11.74 86 GLY A C 1
ATOM 575 O O . GLY A 1 86 ? 31.711 4.601 59.958 1.00 13.16 86 GLY A O 1
ATOM 576 N N . TYR A 1 87 ? 31.007 2.475 59.543 1.00 10.82 87 TYR A N 1
ATOM 577 C CA . TYR A 1 87 ? 29.752 2.596 60.294 1.00 12.65 87 TYR A CA 1
ATOM 578 C C . TYR A 1 87 ? 29.500 1.347 61.105 1.00 10.96 87 TYR A C 1
ATOM 579 O O . TYR A 1 87 ? 29.872 0.240 60.691 1.00 12.35 87 TYR A O 1
ATOM 588 N N . TYR A 1 88 ? 28.792 1.471 62.230 1.00 11.18 88 TYR A N 1
ATOM 589 C CA . TYR A 1 88 ? 28.399 0.271 62.984 1.00 10.71 88 TYR A CA 1
ATOM 590 C C . TYR A 1 88 ? 27.232 0.610 63.883 1.00 12.11 88 TYR A C 1
ATOM 591 O O . TYR A 1 88 ? 27.053 1.776 64.279 1.00 11.49 88 TYR A O 1
ATOM 600 N N . ILE A 1 89 ? 26.448 -0.411 64.227 1.00 11.21 89 ILE A N 1
ATOM 601 C CA . ILE A 1 89 ? 25.458 -0.303 65.290 1.00 11.00 89 ILE A CA 1
ATOM 602 C C . ILE A 1 89 ? 26.019 -0.967 66.558 1.00 13.26 89 ILE A C 1
ATOM 603 O O . ILE A 1 89 ? 25.907 -0.440 67.664 1.00 17.01 89 ILE A O 1
ATOM 608 N N . THR A 1 90 ? 26.651 -2.135 66.403 1.00 12.03 90 THR A N 1
ATOM 609 C CA . THR A 1 90 ? 27.420 -2.762 67.468 1.00 14.22 90 THR A CA 1
ATOM 610 C C . THR A 1 90 ? 28.870 -2.834 66.997 1.00 13.55 90 THR A C 1
ATOM 611 O O . THR A 1 90 ? 29.158 -3.025 65.816 1.00 12.61 90 THR A O 1
ATOM 615 N N . THR A 1 91 ? 29.793 -2.628 67.925 1.00 15.19 91 THR A N 1
ATOM 616 C CA . THR A 1 91 ? 31.194 -2.453 67.547 1.00 15.73 91 THR A CA 1
ATOM 617 C C . THR A 1 91 ? 31.776 -3.691 66.876 1.00 16.10 91 THR A C 1
ATOM 618 O O . THR A 1 91 ? 32.723 -3.588 66.099 1.00 19.70 91 THR A O 1
ATOM 622 N N . ARG A 1 92 ? 31.176 -4.847 67.117 1.00 17.37 92 ARG A N 1
ATOM 623 C CA . ARG A 1 92 ? 31.690 -6.078 66.515 1.00 21.87 92 ARG A CA 1
ATOM 624 C C . ARG A 1 92 ? 31.174 -6.347 65.092 1.00 25.56 92 ARG A C 1
ATOM 625 O O . ARG A 1 92 ? 31.537 -7.349 64.476 1.00 28.36 92 ARG A O 1
ATOM 633 N N . ALA A 1 93 ? 30.335 -5.469 64.563 1.00 15.18 93 ALA A N 1
ATOM 634 C CA . ALA A 1 93 ? 29.880 -5.590 63.180 1.00 15.71 93 ALA A CA 1
ATOM 635 C C . ALA A 1 93 ? 29.997 -4.244 62.504 1.00 12.51 93 ALA A C 1
ATOM 636 O O . ALA A 1 93 ? 29.119 -3.387 62.608 1.00 12.48 93 ALA A O 1
ATOM 638 N N . GLN A 1 94 ? 31.121 -4.043 61.834 1.00 12.72 94 GLN A N 1
ATOM 639 C CA . GLN A 1 94 ? 31.434 -2.773 61.180 1.00 12.32 94 GLN A CA 1
ATOM 640 C C . GLN A 1 94 ? 31.389 -2.862 59.669 1.00 12.84 94 GLN A C 1
ATOM 641 O O . GLN A 1 94 ? 31.697 -3.908 59.101 1.00 14.78 94 GLN A O 1
ATOM 647 N N . PHE A 1 95 ? 31.047 -1.763 59.008 1.00 12.24 95 PHE A N 1
ATOM 648 C CA . PHE A 1 95 ? 30.843 -1.764 57.559 1.00 11.20 95 PHE A CA 1
ATOM 649 C C . PHE A 1 95 ? 31.438 -0.531 56.941 1.00 12.33 95 PHE A C 1
ATOM 650 O O . PHE A 1 95 ? 31.422 0.547 57.547 1.00 13.29 95 PHE A O 1
ATOM 658 N N . GLU A 1 96 ? 31.923 -0.649 55.722 1.00 11.97 96 GLU A N 1
ATOM 659 C CA . GLU A 1 96 ? 32.526 0.502 55.077 1.00 11.56 96 GLU A CA 1
ATOM 660 C C . GLU A 1 96 ? 31.490 1.559 54.728 1.00 12.93 96 GLU A C 1
ATOM 661 O O . GLU A 1 96 ? 31.779 2.749 54.787 1.00 14.02 96 GLU A O 1
ATOM 667 N N . THR A 1 97 ? 30.296 1.115 54.331 1.00 13.25 97 THR A N 1
ATOM 668 C CA . THR A 1 97 ? 29.257 2.005 53.821 1.00 14.05 97 THR A CA 1
ATOM 669 C C . THR A 1 97 ? 27.913 1.659 54.430 1.00 12.64 97 THR A C 1
ATOM 670 O O . THR A 1 97 ? 27.697 0.542 54.901 1.00 12.78 97 THR A O 1
ATOM 674 N N . LEU A 1 98 ? 26.996 2.618 54.372 1.00 13.11 98 LEU A N 1
ATOM 675 C CA . LEU A 1 98 ? 25.626 2.360 54.809 1.00 11.84 98 LEU A CA 1
ATOM 676 C C . LEU A 1 98 ? 24.962 1.291 53.938 1.00 11.87 98 LEU A C 1
ATOM 677 O O . LEU A 1 98 ? 24.218 0.459 54.479 1.00 12.69 98 LEU A O 1
ATOM 682 N N . GLN A 1 99 ? 25.266 1.253 52.641 1.00 12.71 99 GLN A N 1
ATOM 683 C CA . GLN A 1 99 ? 24.697 0.244 51.760 1.00 15.55 99 GLN A CA 1
ATOM 684 C C . GLN A 1 99 ? 25.114 -1.146 52.219 1.00 13.57 99 GLN A C 1
ATOM 685 O O . GLN A 1 99 ? 24.296 -2.058 52.232 1.00 13.75 99 GLN A O 1
ATOM 691 N N . GLN A 1 100 ? 26.369 -1.315 52.627 1.00 14.46 100 GLN A N 1
ATOM 692 C CA . GLN A 1 100 ? 26.809 -2.629 53.069 1.00 13.74 100 GLN A CA 1
ATOM 693 C C . GLN A 1 100 ? 26.169 -3.010 54.400 1.00 11.83 100 GLN A C 1
ATOM 694 O O . GLN A 1 100 ? 25.835 -4.190 54.606 1.00 12.59 100 GLN A O 1
ATOM 700 N N . LEU A 1 101 ? 25.980 -2.033 55.284 1.00 11.52 101 LEU A N 1
ATOM 701 C CA . LEU A 1 101 ? 25.276 -2.259 56.529 1.00 10.01 101 LEU A CA 1
ATOM 702 C C . LEU A 1 101 ? 23.841 -2.707 56.236 1.00 10.27 101 LEU A C 1
ATOM 703 O O . LEU A 1 101 ? 23.392 -3.698 56.793 1.00 10.61 101 LEU A O 1
ATOM 708 N N . VAL A 1 102 ? 23.163 -2.021 55.329 1.00 11.13 102 VAL A N 1
ATOM 709 C CA . VAL A 1 102 ? 21.785 -2.398 55.009 1.00 11.09 102 VAL A CA 1
ATOM 710 C C . VAL A 1 102 ? 21.731 -3.801 54.408 1.00 12.15 102 VAL A C 1
ATOM 711 O O . VAL A 1 102 ? 20.872 -4.605 54.797 1.00 13.22 102 VAL A O 1
ATOM 715 N N . GLN A 1 103 ? 22.636 -4.121 53.491 1.00 12.76 103 GLN A N 1
ATOM 716 C CA . GLN A 1 103 ? 22.605 -5.447 52.876 1.00 14.08 103 GLN A CA 1
ATOM 717 C C . GLN A 1 103 ? 22.813 -6.539 53.930 1.00 13.15 103 GLN A C 1
ATOM 718 O O . GLN A 1 103 ? 22.092 -7.550 53.939 1.00 14.27 103 GLN A O 1
ATOM 724 N N . HIS A 1 104 ? 23.751 -6.315 54.848 1.00 12.95 104 HIS A N 1
ATOM 725 C CA . HIS A 1 104 ? 24.010 -7.276 55.916 1.00 13.38 104 HIS A CA 1
ATOM 726 C C . HIS A 1 104 ? 22.749 -7.542 56.735 1.00 13.05 104 HIS A C 1
ATOM 727 O O . HIS A 1 104 ? 22.367 -8.705 56.960 1.00 13.65 104 HIS A O 1
ATOM 734 N N . TYR A 1 105 ? 22.119 -6.485 57.209 1.00 12.23 105 TYR A N 1
ATOM 735 C CA . TYR A 1 105 ? 20.964 -6.649 58.104 1.00 10.77 105 TYR A CA 1
ATOM 736 C C . TYR A 1 105 ? 19.680 -6.977 57.335 1.00 11.73 105 TYR A C 1
ATOM 737 O O . TYR A 1 105 ? 18.694 -7.361 57.944 1.00 12.13 105 TYR A O 1
ATOM 746 N N . SER A 1 106 ? 19.691 -6.889 56.003 1.00 11.92 106 SER A N 1
ATOM 747 C CA A SER A 1 106 ? 18.591 -7.427 55.216 0.50 12.68 106 SER A CA 1
ATOM 748 C CA B SER A 1 106 ? 18.579 -7.419 55.220 0.50 13.21 106 SER A CA 1
ATOM 749 C C . SER A 1 106 ? 18.658 -8.942 55.151 1.00 13.95 106 SER A C 1
ATOM 750 O O . SER A 1 106 ? 17.642 -9.608 54.963 1.00 16.09 106 SER A O 1
ATOM 755 N N . GLU A 1 107 ? 19.867 -9.491 55.316 1.00 13.98 107 GLU A N 1
ATOM 756 C CA . GLU A 1 107 ? 20.082 -10.929 55.254 1.00 16.81 107 GLU A CA 1
ATOM 757 C C . GLU A 1 107 ? 19.863 -11.621 56.592 1.00 17.20 107 GLU A C 1
ATOM 758 O O . GLU A 1 107 ? 19.422 -12.773 56.628 1.00 23.76 107 GLU A O 1
ATOM 764 N N . ARG A 1 108 ? 20.175 -10.936 57.683 1.00 20.03 108 ARG A N 1
ATOM 765 C CA . ARG A 1 108 ? 19.996 -11.495 59.031 1.00 21.38 108 ARG A CA 1
ATOM 766 C C . ARG A 1 108 ? 19.805 -10.377 60.034 1.00 18.17 108 ARG A C 1
ATOM 767 O O . ARG A 1 108 ? 20.435 -9.338 59.920 1.00 18.48 108 ARG A O 1
ATOM 775 N N . ALA A 1 109 ? 18.967 -10.603 61.043 1.00 17.74 109 ALA A N 1
ATOM 776 C CA . ALA A 1 109 ? 18.742 -9.593 62.067 1.00 15.74 109 ALA A CA 1
ATOM 777 C C . ALA A 1 109 ? 20.017 -9.342 62.867 1.00 15.74 109 ALA A C 1
ATOM 778 O O . ALA A 1 109 ? 20.330 -8.187 63.176 1.00 15.97 109 ALA A O 1
ATOM 780 N N . ALA A 1 110 ? 20.715 -10.424 63.212 1.00 16.27 110 ALA A N 1
ATOM 781 C CA . ALA A 1 110 ? 22.004 -10.325 63.896 1.00 17.01 110 ALA A CA 1
ATOM 782 C C . ALA A 1 110 ? 21.944 -9.361 65.069 1.00 16.67 110 ALA A C 1
ATOM 783 O O . ALA A 1 110 ? 22.820 -8.518 65.253 1.00 18.17 110 ALA A O 1
ATOM 785 N N . GLY A 1 111 ? 20.903 -9.477 65.872 1.00 17.25 111 GLY A N 1
ATOM 786 C CA . GLY A 1 111 ? 20.789 -8.659 67.059 1.00 19.92 111 GLY A CA 1
ATOM 787 C C . GLY A 1 111 ? 19.762 -7.550 66.936 1.00 15.22 111 GLY A C 1
ATOM 788 O O . GLY A 1 111 ? 19.255 -7.082 67.953 1.00 19.03 111 GLY A O 1
ATOM 789 N N . LEU A 1 112 ? 19.442 -7.115 65.718 1.00 14.00 112 LEU A N 1
ATOM 790 C CA . LEU A 1 112 ? 18.312 -6.195 65.561 1.00 13.46 112 LEU A CA 1
ATOM 791 C C . LEU A 1 112 ? 16.984 -6.865 65.925 1.00 13.91 112 LEU A C 1
ATOM 792 O O . LEU A 1 112 ? 16.885 -8.087 66.002 1.00 17.16 112 LEU A O 1
ATOM 797 N N . CYS A 1 113 ? 15.954 -6.052 66.122 1.00 13.05 113 CYS A N 1
ATOM 798 C CA . CYS A 1 113 ? 14.632 -6.601 66.442 1.00 13.79 113 CYS A CA 1
ATOM 799 C C . CYS A 1 113 ? 14.101 -7.525 65.352 1.00 16.10 113 CYS A C 1
ATOM 800 O O . CYS A 1 113 ? 13.333 -8.442 65.627 1.00 15.95 113 CYS A O 1
ATOM 803 N N . CYS A 1 114 ? 14.505 -7.275 64.113 1.00 15.07 114 CYS A N 1
ATOM 804 C CA . CYS A 1 114 ? 14.142 -8.151 63.007 1.00 17.31 114 CYS A CA 1
ATOM 805 C C . CYS A 1 114 ? 14.993 -7.718 61.818 1.00 15.24 114 CYS A C 1
ATOM 806 O O . CYS A 1 114 ? 15.750 -6.769 61.920 1.00 15.14 114 CYS A O 1
ATOM 809 N N . ARG A 1 115 ? 14.895 -8.444 60.719 1.00 14.77 115 ARG A N 1
ATOM 810 C CA A ARG A 1 115 ? 15.637 -8.125 59.503 0.50 14.98 115 ARG A CA 1
ATOM 811 C CA B ARG A 1 115 ? 15.638 -8.124 59.504 0.50 14.95 115 ARG A CA 1
ATOM 812 C C . ARG A 1 115 ? 15.127 -6.848 58.865 1.00 14.13 115 ARG A C 1
ATOM 813 O O . ARG A 1 115 ? 13.995 -6.442 59.088 1.00 15.20 115 ARG A O 1
ATOM 824 N N . LEU A 1 116 ? 15.964 -6.243 58.040 1.00 12.39 116 LEU A N 1
ATOM 825 C CA . LEU A 1 116 ? 15.546 -5.145 57.195 1.00 12.99 116 LEU A CA 1
ATOM 826 C C . LEU A 1 116 ? 14.831 -5.727 55.974 1.00 14.09 116 LEU A C 1
ATOM 827 O O . LEU A 1 116 ? 15.478 -6.215 55.030 1.00 19.36 116 LEU A O 1
ATOM 832 N N . VAL A 1 117 ? 13.503 -5.701 56.018 1.00 12.07 117 VAL A N 1
ATOM 833 C CA . VAL A 1 117 ? 12.680 -6.448 55.068 1.00 12.81 117 VAL A CA 1
ATOM 834 C C . VAL A 1 117 ? 12.387 -5.629 53.812 1.00 13.22 117 VAL A C 1
ATOM 835 O O . VAL A 1 117 ? 12.483 -6.122 52.695 1.00 18.45 117 VAL A O 1
ATOM 839 N N . VAL A 1 118 ? 12.061 -4.356 53.985 1.00 13.41 118 VAL A N 1
ATOM 840 C CA . VAL A 1 118 ? 11.682 -3.554 52.836 1.00 13.68 118 VAL A CA 1
ATOM 841 C C . VAL A 1 118 ? 11.906 -2.071 53.148 1.00 11.74 118 VAL A C 1
ATOM 842 O O . VAL A 1 118 ? 11.558 -1.576 54.235 1.00 12.52 118 VAL A O 1
ATOM 846 N N . PRO A 1 119 ? 12.492 -1.338 52.200 1.00 12.70 119 PRO A N 1
ATOM 847 C CA . PRO A 1 119 ? 12.623 0.103 52.438 1.00 15.01 119 PRO A CA 1
ATOM 848 C C . PRO A 1 119 ? 11.259 0.786 52.518 1.00 14.22 119 PRO A C 1
ATOM 849 O O . PRO A 1 119 ? 10.339 0.428 51.785 1.00 16.46 119 PRO A O 1
ATOM 853 N N . CYS A 1 120 ? 11.145 1.765 53.392 1.00 13.92 120 CYS A N 1
ATOM 854 C CA . CYS A 1 120 ? 9.922 2.545 53.542 1.00 15.57 120 CYS A CA 1
ATOM 855 C C . CYS A 1 120 ? 9.366 3.060 52.216 1.00 23.05 120 CYS A C 1
ATOM 856 O O . CYS A 1 120 ? 10.039 3.798 51.520 1.00 27.13 120 CYS A O 1
ATOM 859 N N . HIS A 1 121 ? 8.135 2.659 51.888 0.50 24.22 121 HIS A N 1
ATOM 860 C CA . HIS A 1 121 ? 7.555 2.916 50.566 0.50 27.55 121 HIS A CA 1
ATOM 861 C C . HIS A 1 121 ? 6.869 4.267 50.462 0.50 26.06 121 HIS A C 1
ATOM 862 O O . HIS A 1 121 ? 6.746 5.000 51.441 0.50 24.41 121 HIS A O 1
ATOM 864 N N . GLU B 2 1 ? 18.857 12.164 73.923 1.00 71.40 1 GLU B N 1
ATOM 865 C CA . GLU B 2 1 ? 18.002 11.695 75.008 1.00 43.46 1 GLU B CA 1
ATOM 866 C C . GLU B 2 1 ? 16.804 10.798 74.621 1.00 31.97 1 GLU B C 1
ATOM 867 O O . GLU B 2 1 ? 16.268 10.127 75.503 1.00 31.68 1 GLU B O 1
ATOM 870 N N . PRO B 2 2 ? 16.366 10.774 73.336 1.00 26.19 2 PRO B N 1
ATOM 871 C CA . PRO B 2 2 ? 15.261 9.830 73.112 1.00 22.31 2 PRO B CA 1
ATOM 872 C C . PRO B 2 2 ? 15.733 8.382 73.169 1.00 22.50 2 PRO B C 1
ATOM 873 O O . PRO B 2 2 ? 16.937 8.101 73.155 1.00 24.51 2 PRO B O 1
ATOM 877 N N . GLN B 2 3 ? 14.791 7.458 73.283 1.00 22.19 3 GLN B N 1
ATOM 878 C CA . GLN B 2 3 ? 15.169 6.069 73.453 1.00 23.60 3 GLN B CA 1
ATOM 879 C C . GLN B 2 3 ? 15.714 5.459 72.170 1.00 19.28 3 GLN B C 1
ATOM 880 O O . GLN B 2 3 ? 15.080 5.506 71.123 1.00 16.74 3 GLN B O 1
ATOM 902 N N . GLU B 2 5 ? 17.412 1.718 70.735 1.00 12.64 5 GLU B N 1
ATOM 903 C CA A GLU B 2 5 ? 17.632 0.315 71.029 0.60 12.73 5 GLU B CA 1
ATOM 904 C CA B GLU B 2 5 ? 17.607 0.303 70.991 0.40 15.03 5 GLU B CA 1
ATOM 905 C C . GLU B 2 5 ? 19.081 -0.037 70.766 1.00 14.03 5 GLU B C 1
ATOM 906 O O . GLU B 2 5 ? 19.734 0.593 69.928 1.00 15.95 5 GLU B O 1
ATOM 917 N N . GLU B 2 6 ? 19.590 -1.024 71.487 1.00 16.91 6 GLU B N 1
ATOM 918 C CA . GLU B 2 6 ? 20.937 -1.520 71.302 1.00 17.79 6 GLU B CA 1
ATOM 919 C C . GLU B 2 6 ? 20.870 -2.984 70.903 1.00 15.84 6 GLU B C 1
ATOM 920 O O . GLU B 2 6 ? 19.940 -3.695 71.260 1.00 19.27 6 GLU B O 1
ATOM 926 N N . ILE B 2 7 ? 21.852 -3.420 70.136 1.00 14.30 7 ILE B N 1
ATOM 927 C CA . ILE B 2 7 ? 22.002 -4.834 69.865 1.00 15.57 7 ILE B CA 1
ATOM 928 C C . ILE B 2 7 ? 22.522 -5.525 71.124 1.00 15.52 7 ILE B C 1
ATOM 929 O O . ILE B 2 7 ? 23.548 -5.133 71.674 1.00 15.52 7 ILE B O 1
ATOM 934 N N . PRO B 2 8 ? 21.801 -6.542 71.609 1.00 14.53 8 PRO B N 1
ATOM 935 C CA . PRO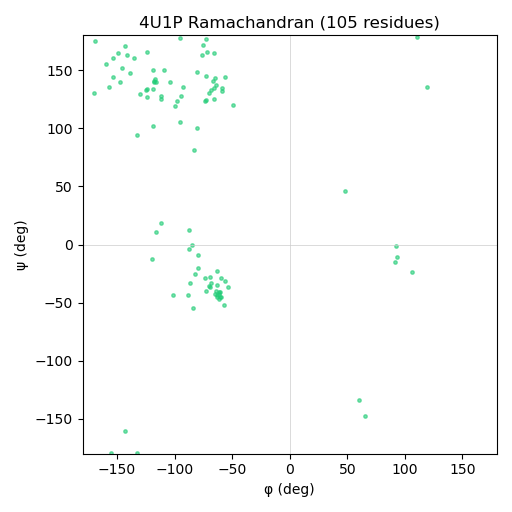 B 2 8 ? 22.254 -7.202 72.838 1.00 16.47 8 PRO B CA 1
ATOM 936 C C . PRO B 2 8 ? 23.479 -8.063 72.577 1.00 17.31 8 PRO B C 1
ATOM 937 O O . PRO B 2 8 ? 23.599 -8.661 71.499 1.00 16.44 8 PRO B O 1
ATOM 941 N N . ILE B 2 9 ? 24.377 -8.117 73.557 1.00 17.74 9 ILE B N 1
ATOM 942 C CA . ILE B 2 9 ? 25.576 -8.951 73.466 1.00 18.05 9 ILE B CA 1
ATOM 943 C C . ILE B 2 9 ? 25.461 -10.087 74.481 1.00 23.61 9 ILE B C 1
ATOM 944 O O . ILE B 2 9 ? 25.190 -9.840 75.656 1.00 24.66 9 ILE B O 1
ATOM 949 N N . TYR B 2 10 ? 25.636 -11.326 74.024 1.00 19.96 10 TYR B N 1
ATOM 950 C CA . TYR B 2 10 ? 25.547 -12.492 74.895 1.00 19.85 10 TYR B CA 1
ATOM 951 C C . TYR B 2 10 ? 26.888 -13.187 74.959 1.00 20.26 10 TYR B C 1
ATOM 952 O O . TYR B 2 10 ? 27.578 -13.307 73.944 1.00 21.41 10 TYR B O 1
ATOM 961 N N . LEU B 2 11 ? 27.244 -13.634 76.153 1.00 22.19 11 LEU B N 1
ATOM 962 C CA . LEU B 2 11 ? 28.510 -14.331 76.384 1.00 21.89 11 LEU B CA 1
ATOM 963 C C . LEU B 2 11 ? 28.258 -15.824 76.478 1.00 29.46 11 LEU B C 1
ATOM 964 O O . LEU B 2 11 ? 27.509 -16.238 77.363 1.00 30.14 11 LEU B O 1
#

Sequence (115 aa):
HHSSMEWYFGKLGRKDAERQLLSSFGNPRRGTFLIRESETTKGAYSLSIRDWDDMKGDHVKHYKKIRKLDNGGYYITTRAQFETLQQLVQHYSSERAAGLCCRRLVVPCHEPQEEEIPIYL

Foldseek 3Di:
DDDDDLQEDEPDDPVRQWVLCVPPPRDFQAWHKYQYPPDHPWIKIKTWDADPVVGTTIDIAIWDADPVAWTDRDPVDIGRDPVVVLVVQQVDVVPPPTGNPHYRD/DDDDDDDDDD

Nearest PDB structures (foldseek):
  1a1a-assembly1_B  TM=9.810E-01  e=1.252E-14  Homo sapiens
  7yqe-assembly2_B  TM=9.696E-01  e=2.289E-14  Homo sapiens
  1ijr-assembly1_A  TM=9.655E-01  e=2.914E-14  Homo sapiens
  4u5w-assembly1_B  TM=9.413E-01  e=5.018E-14  Homo sapiens
  1x27-assembly1_F  TM=9.796E-01  e=2.011E-13  Homo sapiens

InterPro domains:
  IPR000719 Protein kinase domain [PS50011] (271-524)
  IPR000980 SH2 domain [PF00017] (149-231)
  IPR000980 SH2 domain [PS50001] (149-246)
  IPR000980 SH2 domain [SM00252] (147-237)
  IPR001245 Serine-threonine/tyrosine-protein kinase, catalytic domain [PF07714] (271-520)
  IPR001245 Serine-threonine/tyrosine-protein kinase, catalytic domain [PR00109] (342-355)
  IPR001245 Serine-threonine/tyrosine-protein kinase, catalytic domain [PR00109] (380-398)
  IPR001245 Serine-threonine/tyrosine-protein kinase, catalytic domain [PR00109] (428-438)
  IPR001245 Serine-threonine/tyrosine-protein kinase, catalytic domain [PR00109] (447-469)
  IPR001245 Serine-threonine/tyrosine-protein kinase, catalytic domain [PR00109] (491-513)
  IPR001452 SH3 domain [PF00018] (88-135)
  IPR001452 SH3 domain [PR00452] (85-95)
  IPR001452 SH3 domain [PR00452] (99-114)
  IPR001452 SH3 domain [PR00452] (116-125)
  IPR001452 SH3 domain [PR00452] (129-141)
  IPR001452 SH3 domain [PS50002] (82-143)
  IPR001452 SH3 domain [SM00326] (85-142)
  IPR008266 Tyrosine-protein kinase, active site [PS00109] (386-398)
  IPR011009 Protein kinase-like domain superfamily [SSF56112] (258-529)
  IPR017441 Protein kinase, ATP binding site [PS00107] (277-299)

Organism: Homo sapiens (NCBI:txid9606)

GO terms:
  GO:0004713 protein tyrosine kinase activity (F, IDA)
  GO:0045121 membrane raft (C, IDA)
  GO:0030101 natural killer cell activation (P, IDA)
  GO:0004715 non-membrane spanning protein tyrosine kinase activity (F, IDA)
  GO:0016004 phospholipase activator activity (F, IDA)
  GO:0030425 dendrite (C, IDA)
  GO:0007216 G protein-coupled glutamate receptor signaling pathway (P, IDA)
  GO:0003015 heart process (P, IGI)
  GO:0004713 protein tyrosine kinase activity (F, TAS)
  GO:0045121 membrane raft (C, TAS)
  GO:1905477 positive regulation of protein localization to membrane (P, TAS)
  GO:0097062 dendritic spine maintenance (P, TAS)
  GO:0048156 tau protein binding (F, TAS)
  GO:0035556 intracellular signal transduction (P, IMP)
  GO:0045121 membrane raft (C, IMP)
  GO:1904646 cellular response to amyloid-beta (P, IMP)
  GO:0097110 scaffold protein binding (F, IPI)
  GO:0043274 phospholipase binding (F, IPI)
  GO:0019899 enzyme binding (F, IPI)
  GO:0001664 G protein-coupled receptor binding (F, IPI)

Secondary structure (DSSP, 8-state):
-----TTB-SS--HHHHHHHHTSTTPPTTEEEEEE-SSSTT-EEEEEEEEETTTEEEEEEEEEEEPTTS-EESSTTSEESSHHHHHHHHHH--TTSSS---EE--/----------